Protein AF-C3YVP1-F1 (afdb_monomer_lite)

Sequence (57 aa):
AAMLRAVLAAETAYLEVILFESTPPHGDGFTTYTYDLQGHFSAAGATTSAEGDIIQV

Structure (mm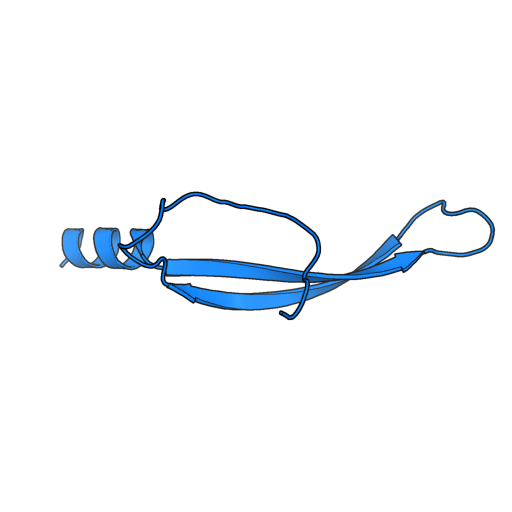CIF, N/CA/C/O backbone):
data_AF-C3YVP1-F1
#
_entry.id   AF-C3YVP1-F1
#
loop_
_atom_site.group_PDB
_atom_site.id
_atom_site.type_symbol
_atom_site.label_atom_id
_atom_site.label_alt_id
_atom_site.label_comp_id
_atom_site.label_asym_id
_atom_site.label_entity_id
_atom_site.label_seq_id
_atom_site.pdbx_PDB_ins_code
_atom_site.Cartn_x
_atom_site.Cartn_y
_atom_site.Cartn_z
_atom_site.occupancy
_atom_site.B_iso_or_equiv
_atom_site.auth_seq_id
_atom_site.auth_comp_id
_atom_site.auth_asym_id
_atom_site.auth_atom_id
_atom_site.pdbx_PDB_model_num
ATOM 1 N N . ALA A 1 1 ? -10.234 -14.717 22.453 1.00 64.69 1 ALA A N 1
ATOM 2 C CA . ALA A 1 1 ? -8.962 -14.632 21.697 1.00 64.69 1 ALA A CA 1
ATOM 3 C C . ALA A 1 1 ? -9.181 -14.447 20.190 1.00 64.69 1 ALA A C 1
ATOM 5 O O . ALA A 1 1 ? -8.651 -13.490 19.648 1.00 64.69 1 ALA A O 1
ATOM 6 N N . ALA A 1 2 ? -9.974 -15.295 19.518 1.00 74.31 2 ALA A N 1
ATOM 7 C CA . ALA A 1 2 ? -10.202 -15.198 18.068 1.00 74.31 2 ALA A CA 1
ATOM 8 C C . ALA A 1 2 ? -10.869 -13.882 17.613 1.00 74.31 2 ALA A C 1
ATOM 10 O O . ALA A 1 2 ? -10.389 -13.268 16.672 1.00 74.31 2 ALA A O 1
ATOM 11 N N . MET A 1 3 ? -11.900 -13.396 18.321 1.00 70.81 3 MET A N 1
ATOM 12 C CA . MET A 1 3 ? -12.530 -12.103 17.997 1.00 70.81 3 MET A CA 1
ATOM 13 C C . MET A 1 3 ? -11.579 -10.913 18.137 1.00 70.81 3 MET A C 1
ATOM 15 O O . MET A 1 3 ? -11.546 -10.065 17.260 1.00 70.81 3 MET A O 1
ATOM 19 N N . LEU A 1 4 ? -10.760 -10.875 19.193 1.00 68.31 4 LEU A N 1
ATOM 20 C CA . LEU A 1 4 ? -9.752 -9.823 19.357 1.00 68.31 4 LEU A CA 1
ATOM 21 C C . LEU A 1 4 ? -8.738 -9.843 18.204 1.00 68.31 4 LEU A C 1
ATOM 23 O O . LEU A 1 4 ? -8.388 -8.796 17.682 1.00 68.31 4 LEU A O 1
ATOM 27 N N . ARG A 1 5 ? -8.314 -11.032 17.757 1.00 65.12 5 ARG A N 1
ATOM 28 C CA . ARG A 1 5 ? -7.445 -11.167 16.578 1.00 65.12 5 ARG A CA 1
ATOM 29 C C . ARG A 1 5 ? -8.124 -10.713 15.287 1.00 65.12 5 ARG A C 1
ATOM 31 O O . ARG A 1 5 ? -7.453 -10.125 14.455 1.00 65.12 5 ARG A O 1
ATOM 38 N N . ALA A 1 6 ? -9.422 -10.963 15.128 1.00 64.69 6 ALA A N 1
ATOM 39 C CA . ALA A 1 6 ? -10.184 -10.499 13.97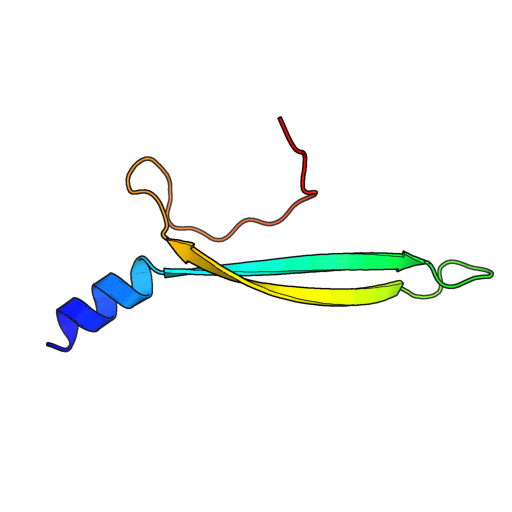1 1.00 64.69 6 ALA A CA 1
ATOM 40 C C . ALA A 1 6 ? -10.331 -8.968 13.951 1.00 64.69 6 ALA A C 1
ATOM 42 O O . ALA A 1 6 ? -10.189 -8.366 12.895 1.00 64.69 6 ALA A O 1
ATOM 43 N N . VAL A 1 7 ? -10.550 -8.341 15.112 1.00 67.38 7 VAL A N 1
ATOM 44 C CA . VAL A 1 7 ? -10.596 -6.875 15.247 1.00 67.38 7 VAL A CA 1
ATOM 45 C C . VAL A 1 7 ? -9.231 -6.258 14.943 1.00 67.38 7 VAL A C 1
ATOM 47 O O . VAL A 1 7 ? -9.141 -5.387 14.090 1.00 67.38 7 VAL A O 1
ATOM 50 N N . LEU A 1 8 ? -8.155 -6.777 15.543 1.00 63.12 8 LEU A N 1
ATOM 51 C CA . LEU A 1 8 ? -6.793 -6.300 15.271 1.00 63.12 8 LEU A CA 1
ATOM 52 C C . LEU A 1 8 ? -6.388 -6.493 13.797 1.00 63.12 8 LEU A C 1
ATOM 54 O O . LEU A 1 8 ? -5.709 -5.645 13.223 1.00 63.12 8 LEU A O 1
ATOM 58 N N . ALA A 1 9 ? -6.829 -7.584 13.160 1.00 65.56 9 ALA A N 1
ATOM 59 C CA . ALA A 1 9 ? -6.616 -7.802 11.731 1.00 65.56 9 ALA A CA 1
ATOM 60 C C . ALA A 1 9 ? -7.408 -6.810 10.863 1.00 65.56 9 ALA A C 1
ATOM 62 O O . ALA A 1 9 ? -6.906 -6.389 9.828 1.00 65.56 9 ALA A O 1
ATOM 63 N N . ALA A 1 10 ? -8.611 -6.410 11.288 1.00 71.06 10 ALA A N 1
ATOM 64 C CA . ALA A 1 10 ? -9.410 -5.397 10.599 1.00 71.06 10 ALA A CA 1
ATOM 65 C C . ALA A 1 10 ? -8.850 -3.971 10.766 1.00 71.06 10 ALA A C 1
ATOM 67 O O . ALA A 1 10 ? -9.108 -3.111 9.930 1.00 71.06 10 ALA A O 1
ATOM 68 N N . GLU A 1 11 ? -8.083 -3.717 11.828 1.00 81.44 11 GLU A N 1
ATOM 69 C CA . GLU A 1 11 ? -7.443 -2.420 12.088 1.00 81.44 11 GLU A CA 1
ATOM 70 C C . GLU A 1 11 ? -6.076 -2.275 11.411 1.00 81.44 11 GLU A C 1
ATOM 72 O O . GLU A 1 11 ? -5.594 -1.154 11.246 1.00 81.44 11 GLU A O 1
ATOM 77 N N . THR A 1 12 ? -5.452 -3.383 11.001 1.00 92.31 12 THR A N 1
ATOM 78 C CA . THR A 1 12 ? -4.151 -3.355 10.323 1.00 92.31 12 THR A CA 1
ATOM 79 C C . THR A 1 12 ? -4.318 -2.834 8.896 1.00 92.31 12 THR A C 1
ATOM 81 O O . THR A 1 12 ? -5.081 -3.388 8.106 1.00 92.31 12 THR A O 1
ATOM 84 N N . ALA A 1 13 ? -3.572 -1.786 8.550 1.00 95.31 13 ALA A N 1
ATOM 85 C CA . ALA A 1 13 ? -3.461 -1.295 7.182 1.00 95.31 13 ALA A CA 1
ATOM 86 C C . ALA A 1 13 ? -2.169 -1.831 6.562 1.00 95.31 13 ALA A C 1
ATOM 88 O O . ALA A 1 13 ? -1.085 -1.626 7.109 1.00 95.31 13 ALA A O 1
ATOM 89 N N . TYR A 1 14 ? -2.284 -2.499 5.420 1.00 95.94 14 TYR A N 1
ATOM 90 C CA . TYR A 1 14 ? -1.141 -2.883 4.596 1.00 95.94 14 TYR A CA 1
ATOM 91 C C . TYR A 1 14 ? -0.918 -1.805 3.540 1.00 95.94 14 TYR A C 1
ATOM 93 O O . TYR A 1 14 ? -1.881 -1.336 2.933 1.00 95.94 14 TYR A O 1
ATOM 101 N N . LEU A 1 15 ? 0.334 -1.391 3.359 1.00 97.56 15 LEU A N 1
ATOM 102 C CA . LEU A 1 15 ? 0.715 -0.350 2.415 1.00 97.56 15 LEU A CA 1
ATOM 103 C C . LEU A 1 15 ? 1.792 -0.894 1.482 1.00 97.56 15 LEU A C 1
ATOM 105 O O . LEU A 1 15 ? 2.799 -1.424 1.949 1.00 97.56 15 LEU A O 1
ATOM 109 N N . GLU A 1 16 ? 1.597 -0.693 0.185 1.00 98.38 16 GLU A N 1
ATOM 110 C CA . GLU A 1 16 ? 2.602 -0.929 -0.848 1.00 98.38 16 GLU A CA 1
ATOM 111 C C . GLU A 1 16 ? 2.990 0.427 -1.441 1.00 98.38 16 GLU A C 1
ATOM 113 O O . GLU A 1 16 ? 2.148 1.152 -1.973 1.00 98.38 16 GLU A O 1
ATOM 118 N N . VAL A 1 17 ? 4.263 0.803 -1.318 1.00 98.12 17 VAL A N 1
ATOM 119 C CA . VAL A 1 17 ? 4.805 2.011 -1.950 1.00 98.12 17 VAL A CA 1
ATOM 120 C C . VAL A 1 17 ? 5.527 1.598 -3.221 1.00 98.12 17 VAL A C 1
ATOM 122 O O . VAL A 1 17 ? 6.483 0.824 -3.170 1.00 98.12 17 VAL A O 1
ATOM 125 N N . ILE A 1 18 ? 5.074 2.129 -4.354 1.00 98.06 18 ILE A N 1
ATOM 126 C CA . ILE A 1 18 ? 5.586 1.769 -5.674 1.00 98.06 18 ILE A CA 1
ATOM 127 C C . ILE A 1 18 ? 6.437 2.920 -6.207 1.00 98.06 18 ILE A C 1
ATOM 129 O O . ILE A 1 18 ? 5.932 4.011 -6.472 1.00 98.06 18 ILE A O 1
ATOM 133 N N . LEU A 1 19 ? 7.730 2.663 -6.403 1.00 97.50 19 LEU A N 1
ATOM 134 C CA . LEU A 1 19 ? 8.579 3.489 -7.260 1.00 97.50 19 LEU A CA 1
ATOM 135 C C . LEU A 1 19 ? 8.569 2.883 -8.662 1.00 97.50 19 LEU A C 1
ATOM 137 O O . LEU A 1 19 ? 8.749 1.672 -8.798 1.00 97.50 19 LEU A O 1
ATOM 141 N N . PHE A 1 20 ? 8.374 3.694 -9.699 1.00 94.25 20 PHE A N 1
ATOM 142 C CA . PHE A 1 20 ? 8.347 3.210 -11.078 1.00 94.25 20 PHE A CA 1
ATOM 143 C C . PHE A 1 20 ? 9.211 4.059 -12.010 1.00 94.25 20 PHE A C 1
ATOM 145 O O . PHE A 1 20 ? 9.274 5.282 -11.897 1.00 94.25 20 PHE A O 1
ATOM 152 N N . GLU A 1 21 ? 9.851 3.391 -12.966 1.00 93.06 21 GLU A N 1
ATOM 153 C CA . GLU A 1 21 ? 10.647 3.997 -14.032 1.00 93.06 21 GLU A CA 1
ATOM 154 C C . GLU A 1 21 ? 10.127 3.508 -15.390 1.00 93.06 21 GLU A C 1
ATOM 156 O O . GLU A 1 21 ? 9.936 2.306 -15.591 1.00 93.06 21 GLU A O 1
ATOM 161 N N . SER A 1 22 ? 9.890 4.422 -16.336 1.00 89.81 22 SER A N 1
ATOM 162 C CA . SER A 1 22 ? 9.483 4.064 -17.702 1.00 89.81 22 SER A CA 1
ATOM 163 C C . SER A 1 22 ? 10.657 3.477 -18.487 1.00 89.81 22 SER A C 1
ATOM 165 O O . SER A 1 22 ? 11.720 4.105 -18.544 1.00 89.81 22 SER A O 1
ATOM 167 N N . THR A 1 23 ? 10.477 2.340 -19.161 1.00 81.06 23 THR A N 1
ATOM 168 C CA . THR A 1 23 ? 11.534 1.760 -20.005 1.00 81.06 23 THR A CA 1
ATOM 169 C C . THR A 1 23 ? 11.658 2.486 -21.361 1.00 81.06 23 THR A C 1
ATOM 171 O O . THR A 1 23 ? 10.658 2.661 -22.063 1.00 81.06 23 THR A O 1
ATOM 174 N N . PRO A 1 24 ? 12.871 2.918 -21.771 1.00 79.06 24 PRO A N 1
ATOM 175 C CA . PRO A 1 24 ? 13.124 3.430 -23.123 1.00 79.06 24 PRO A CA 1
ATOM 176 C C . PRO A 1 24 ? 13.063 2.315 -24.190 1.00 79.06 24 PRO A C 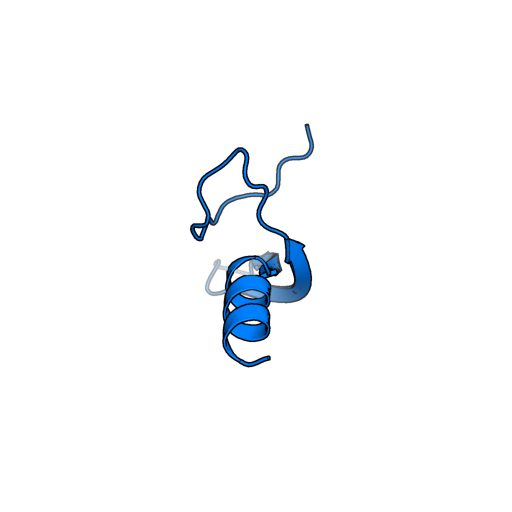1
ATOM 178 O O . PRO A 1 24 ? 13.349 1.165 -23.856 1.00 79.06 24 PRO A O 1
ATOM 181 N N . PRO A 1 25 ? 12.807 2.630 -25.481 1.00 67.19 25 PRO A N 1
ATOM 182 C CA . PRO A 1 25 ? 12.615 3.959 -26.057 1.00 67.19 25 PRO A CA 1
ATOM 183 C C . PRO A 1 25 ? 11.141 4.392 -26.170 1.00 67.19 25 PRO A C 1
ATOM 185 O O . PRO A 1 25 ? 10.900 5.529 -26.574 1.00 67.19 25 PRO A O 1
ATOM 188 N N . HIS A 1 26 ? 10.164 3.541 -25.826 1.00 59.84 26 HIS A N 1
ATOM 189 C CA . HIS A 1 26 ? 8.757 3.769 -26.175 1.00 59.84 26 HIS A CA 1
ATOM 190 C C . HIS A 1 26 ? 7.724 3.413 -25.093 1.00 59.84 26 HIS A C 1
ATOM 192 O O . HIS A 1 26 ? 6.582 3.119 -25.438 1.00 59.84 26 HIS A O 1
ATOM 198 N N . GLY A 1 27 ? 8.048 3.518 -23.798 1.00 59.06 27 GLY A N 1
ATOM 199 C CA . GLY A 1 27 ? 7.026 3.398 -22.742 1.00 59.06 27 GLY A CA 1
ATOM 200 C C . GLY A 1 27 ? 6.290 2.052 -22.758 1.00 59.06 27 GLY A C 1
ATOM 201 O O . GLY A 1 27 ? 5.147 1.946 -22.322 1.00 59.06 27 GLY A O 1
ATOM 202 N N . ASP A 1 28 ? 6.950 1.033 -23.295 1.00 72.06 28 ASP A N 1
ATOM 203 C CA . ASP A 1 28 ? 6.465 -0.321 -23.525 1.00 72.06 28 ASP A CA 1
ATOM 204 C C . ASP A 1 28 ? 6.365 -1.128 -22.215 1.00 72.06 28 ASP A C 1
ATOM 206 O O . ASP A 1 28 ? 5.857 -2.250 -22.199 1.00 72.06 28 ASP A O 1
ATOM 210 N N . GLY A 1 29 ? 6.802 -0.537 -21.100 1.00 83.88 29 GLY A N 1
ATOM 211 C CA . GLY A 1 29 ? 6.613 -1.062 -19.762 1.00 83.88 29 GLY A CA 1
ATOM 212 C C . GLY A 1 29 ? 7.112 -0.116 -18.673 1.00 83.88 29 GLY A C 1
ATOM 213 O O . GLY A 1 29 ? 7.605 0.987 -18.927 1.00 83.88 29 GLY A O 1
ATOM 214 N N . PHE A 1 30 ? 6.979 -0.592 -17.442 1.00 91.81 30 PHE A N 1
ATOM 215 C CA . PHE A 1 30 ? 7.538 0.036 -16.256 1.00 91.81 30 PHE A CA 1
ATOM 216 C C . PHE A 1 30 ? 8.385 -0.986 -15.511 1.00 91.81 30 PHE A C 1
ATOM 218 O O . PHE A 1 30 ? 7.972 -2.135 -15.338 1.00 91.81 30 PHE A O 1
ATOM 225 N N . THR A 1 31 ? 9.547 -0.553 -15.034 1.00 92.50 31 THR A N 1
ATOM 226 C CA . THR A 1 31 ? 10.244 -1.255 -13.958 1.00 92.50 31 THR A CA 1
ATOM 227 C C . THR A 1 31 ? 9.708 -0.711 -12.644 1.00 92.50 31 THR A C 1
ATOM 229 O O . THR A 1 31 ? 9.756 0.499 -12.426 1.00 92.50 31 THR A O 1
ATOM 232 N N . THR A 1 32 ? 9.190 -1.584 -11.782 1.00 95.69 32 THR A N 1
ATOM 233 C CA . THR A 1 32 ? 8.619 -1.202 -10.485 1.00 95.69 32 THR A CA 1
ATOM 234 C C . THR A 1 32 ? 9.433 -1.771 -9.333 1.00 95.69 32 THR A C 1
ATOM 236 O O . THR A 1 32 ? 9.839 -2.934 -9.363 1.00 95.69 32 THR A O 1
ATOM 239 N N . TYR A 1 33 ? 9.596 -0.975 -8.284 1.00 96.69 33 TYR A N 1
ATOM 240 C CA . TYR A 1 33 ? 10.182 -1.380 -7.014 1.00 96.69 33 TYR A CA 1
ATOM 241 C C . TYR A 1 33 ? 9.137 -1.164 -5.921 1.00 96.69 33 TYR A C 1
ATOM 243 O O . TYR A 1 33 ? 8.744 -0.026 -5.656 1.00 96.69 33 TYR A O 1
ATOM 251 N N . THR A 1 34 ? 8.676 -2.260 -5.318 1.00 97.88 34 THR 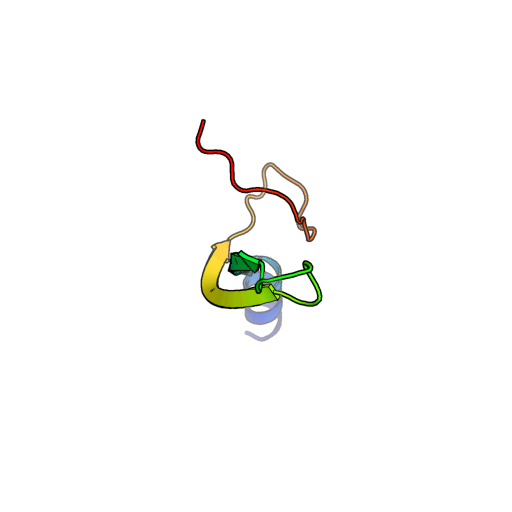A N 1
ATOM 252 C CA . THR A 1 34 ? 7.650 -2.239 -4.270 1.00 97.88 34 THR A CA 1
ATOM 253 C C . THR A 1 34 ? 8.298 -2.299 -2.895 1.00 97.88 34 THR A C 1
ATOM 255 O O . THR A 1 34 ? 9.172 -3.131 -2.644 1.00 97.88 34 THR A O 1
ATOM 258 N N . TYR A 1 35 ? 7.854 -1.419 -2.004 1.00 98.25 35 TYR A N 1
ATOM 259 C CA . TYR A 1 35 ? 8.228 -1.408 -0.597 1.00 98.25 35 TYR A CA 1
ATOM 260 C C . TYR A 1 35 ? 6.990 -1.685 0.249 1.00 98.25 35 TYR A C 1
ATOM 262 O O . TYR A 1 35 ? 6.019 -0.930 0.184 1.00 98.25 35 TYR A O 1
ATOM 270 N N . ASP A 1 36 ? 7.060 -2.727 1.070 1.00 98.06 36 ASP A N 1
ATOM 271 C CA . ASP A 1 36 ? 5.951 -3.139 1.927 1.00 98.06 36 ASP A CA 1
ATOM 272 C C . ASP A 1 36 ? 6.062 -2.490 3.308 1.00 98.06 36 ASP A C 1
ATOM 274 O O . ASP A 1 36 ? 7.106 -2.548 3.968 1.00 98.06 36 ASP A O 1
ATOM 278 N N . LEU A 1 37 ? 4.963 -1.897 3.772 1.00 97.56 37 LEU A N 1
ATOM 279 C CA . LEU A 1 37 ? 4.836 -1.314 5.103 1.00 97.56 37 LEU A CA 1
ATOM 280 C C . LEU A 1 37 ? 3.521 -1.742 5.762 1.00 97.56 37 LEU A C 1
ATOM 282 O O . LEU A 1 37 ? 2.573 -2.196 5.119 1.00 97.56 37 LEU A O 1
ATOM 286 N N . GLN A 1 38 ? 3.460 -1.567 7.080 1.00 96.12 38 GLN A N 1
ATOM 287 C CA . GLN A 1 38 ? 2.250 -1.779 7.865 1.00 96.12 38 GLN A CA 1
ATOM 288 C C . GLN A 1 38 ? 1.970 -0.564 8.740 1.00 96.12 38 GLN A C 1
ATOM 290 O O . GLN A 1 38 ? 2.875 0.033 9.326 1.00 96.12 38 GLN A O 1
ATOM 295 N N . GLY A 1 39 ? 0.693 -0.226 8.841 1.00 94.75 39 GLY A N 1
ATOM 296 C CA . GLY A 1 39 ? 0.163 0.812 9.707 1.00 94.75 39 GLY A CA 1
ATOM 297 C C . GLY A 1 39 ? -1.161 0.374 10.321 1.00 94.75 39 GLY A C 1
ATOM 298 O O . GLY A 1 39 ? -1.498 -0.809 10.340 1.00 94.75 39 GLY A O 1
ATOM 299 N N . HIS A 1 40 ? -1.924 1.344 10.814 1.00 94.81 40 HIS A N 1
ATOM 300 C CA . HIS A 1 40 ? -3.251 1.104 11.370 1.00 94.81 40 HIS A CA 1
ATOM 301 C C . HIS A 1 40 ? -4.241 2.101 10.780 1.00 94.81 40 HIS A C 1
ATOM 303 O O . HIS A 1 40 ? -3.918 3.282 10.624 1.00 94.81 40 HIS A O 1
ATOM 309 N N . PHE A 1 41 ? -5.453 1.640 10.486 1.00 94.19 41 PHE A N 1
ATOM 310 C CA . PHE A 1 41 ? -6.549 2.540 10.160 1.00 94.19 41 PHE A CA 1
ATOM 311 C C . PHE A 1 41 ? -6.917 3.372 11.391 1.00 94.19 41 PHE A C 1
ATOM 313 O O . PHE A 1 41 ? -7.090 2.850 12.492 1.00 94.19 41 PHE A O 1
ATOM 320 N N . SER A 1 42 ? -7.057 4.683 11.205 1.00 92.31 42 SER A N 1
ATOM 321 C CA . SER A 1 42 ? -7.605 5.554 12.242 1.00 92.31 42 SER A CA 1
ATOM 322 C C . SER A 1 42 ? -9.120 5.393 12.318 1.00 92.31 42 SER A C 1
ATOM 324 O O . SER A 1 42 ? -9.797 5.413 11.293 1.00 92.31 42 SER A O 1
ATOM 326 N N . ALA A 1 43 ? -9.669 5.358 13.533 1.00 90.31 43 ALA A N 1
ATOM 327 C CA . ALA A 1 43 ? -11.117 5.358 13.757 1.00 90.31 43 ALA A CA 1
ATOM 328 C C . ALA A 1 43 ? -11.812 6.676 13.346 1.00 90.31 43 ALA A C 1
ATOM 330 O O . ALA A 1 43 ? -13.038 6.755 13.365 1.00 90.31 43 ALA A O 1
ATOM 331 N N . ALA A 1 44 ? -11.051 7.721 12.994 1.00 94.44 44 ALA A N 1
ATOM 332 C CA . ALA A 1 44 ? -11.594 8.994 12.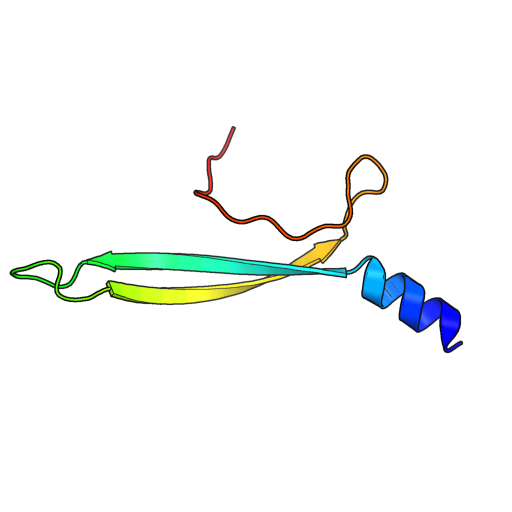516 1.00 94.44 44 ALA A CA 1
ATOM 333 C C . ALA A 1 44 ? -12.012 8.969 11.031 1.00 94.44 44 ALA A C 1
ATOM 335 O O . ALA A 1 44 ? -12.672 9.901 10.574 1.00 94.44 44 ALA A O 1
ATOM 336 N N . GLY A 1 45 ? -11.615 7.937 10.277 1.00 91.12 45 GLY A N 1
ATOM 337 C CA . GLY A 1 45 ? -11.900 7.783 8.849 1.00 91.12 45 GLY A CA 1
ATOM 338 C C . GLY A 1 45 ? -12.524 6.428 8.514 1.00 91.12 45 GLY A C 1
ATOM 339 O O . GLY A 1 45 ? -12.774 5.604 9.391 1.00 91.12 45 GLY A O 1
ATOM 340 N N . ALA A 1 46 ? -12.791 6.194 7.228 1.00 91.56 46 ALA A N 1
ATOM 341 C CA . ALA A 1 46 ? -13.300 4.910 6.758 1.00 91.56 46 ALA A CA 1
ATOM 342 C C . ALA A 1 46 ? -12.179 3.858 6.683 1.00 91.56 46 ALA A C 1
ATOM 344 O O . ALA A 1 46 ? -11.113 4.121 6.127 1.00 91.56 46 ALA A O 1
ATOM 345 N N . THR A 1 47 ? -12.450 2.646 7.169 1.00 93.25 47 THR A N 1
ATOM 346 C CA . THR A 1 47 ? -11.564 1.477 7.032 1.00 93.25 47 THR A CA 1
ATOM 347 C C . THR A 1 47 ? -11.762 0.823 5.664 1.00 93.25 47 THR A C 1
ATOM 349 O O . THR A 1 47 ? -12.409 -0.215 5.535 1.00 93.25 47 THR A O 1
ATOM 352 N N . THR A 1 48 ? -11.267 1.482 4.618 1.00 92.00 48 THR A N 1
ATOM 353 C CA . THR A 1 48 ? -11.350 1.017 3.226 1.00 92.00 48 THR A CA 1
ATOM 354 C C . THR A 1 48 ? -10.016 1.219 2.517 1.00 92.00 48 THR A C 1
ATOM 356 O O . THR A 1 48 ? -9.238 2.093 2.891 1.00 92.00 48 THR A O 1
ATOM 359 N N . SER A 1 49 ? -9.751 0.423 1.483 1.00 95.44 49 SER A N 1
ATOM 360 C CA . SER A 1 49 ? -8.579 0.601 0.624 1.00 95.44 49 SER A CA 1
ATOM 361 C C . SER A 1 49 ? -8.621 1.936 -0.126 1.00 95.44 49 SER A C 1
ATOM 363 O O . SER A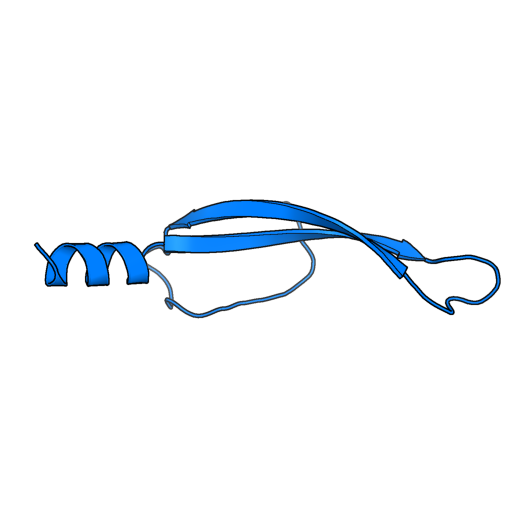 1 49 ? -9.702 2.433 -0.457 1.00 95.44 49 SER A O 1
ATOM 365 N N . ALA A 1 50 ? -7.443 2.467 -0.446 1.00 96.25 50 ALA A N 1
ATOM 366 C CA . ALA A 1 50 ? -7.252 3.635 -1.298 1.00 96.25 50 ALA A CA 1
ATOM 367 C C . ALA A 1 50 ? -5.926 3.512 -2.069 1.00 96.25 50 ALA A C 1
ATOM 369 O O . ALA A 1 50 ? -5.005 2.847 -1.600 1.00 96.25 50 ALA A O 1
ATOM 370 N N . GLU A 1 51 ? -5.844 4.167 -3.226 1.00 98.06 51 GLU A N 1
ATOM 371 C CA . GLU A 1 51 ? -4.675 4.203 -4.113 1.00 98.06 51 GLU A CA 1
ATOM 372 C C . GLU A 1 51 ? -4.513 5.622 -4.683 1.00 98.06 51 GLU A C 1
ATOM 374 O O . GLU A 1 51 ? -5.509 6.328 -4.875 1.00 98.06 51 GLU A O 1
ATOM 379 N N . GLY A 1 52 ? -3.273 6.046 -4.941 1.00 98.00 52 GLY A N 1
ATOM 380 C CA . GLY A 1 52 ? -2.960 7.315 -5.599 1.00 98.00 52 GLY A CA 1
ATOM 381 C C . GLY A 1 52 ? -1.497 7.731 -5.441 1.00 98.00 52 GLY A C 1
ATOM 382 O O . GLY A 1 52 ? -0.727 7.080 -4.733 1.00 98.00 52 GLY A O 1
ATOM 383 N N . ASP A 1 53 ? -1.131 8.841 -6.083 1.00 98.06 53 ASP A N 1
ATOM 384 C CA . ASP A 1 53 ? 0.208 9.425 -5.965 1.00 98.06 53 ASP A CA 1
ATOM 385 C C . ASP A 1 53 ? 0.481 9.914 -4.535 1.00 98.06 53 ASP A C 1
ATOM 387 O O . ASP A 1 53 ? -0.353 10.570 -3.901 1.00 98.06 53 ASP A O 1
ATOM 391 N N . ILE A 1 54 ? 1.686 9.638 -4.031 1.00 96.94 54 ILE A N 1
ATOM 392 C CA . ILE A 1 54 ? 2.124 10.119 -2.719 1.00 96.94 54 ILE A CA 1
ATOM 393 C C . ILE A 1 54 ? 2.555 11.584 -2.843 1.00 96.94 54 ILE A C 1
ATOM 395 O O . ILE A 1 54 ? 3.560 11.898 -3.478 1.00 96.94 54 ILE A O 1
ATOM 399 N N . ILE A 1 55 ? 1.816 12.479 -2.182 1.00 98.00 55 ILE A N 1
ATOM 400 C CA . ILE A 1 55 ? 2.126 13.910 -2.086 1.00 98.00 55 ILE A CA 1
ATOM 401 C C . ILE A 1 55 ? 2.419 14.239 -0.621 1.00 98.00 55 ILE A C 1
ATOM 403 O O . ILE A 1 55 ? 1.549 14.100 0.237 1.00 98.00 55 ILE A O 1
ATOM 407 N N . GLN A 1 56 ? 3.640 14.685 -0.324 1.00 96.75 56 GLN A N 1
ATOM 408 C CA . GLN A 1 56 ? 3.980 15.203 1.001 1.00 96.75 56 GLN A CA 1
ATOM 409 C C . GLN A 1 56 ? 3.432 16.630 1.148 1.00 96.75 56 GLN A C 1
ATOM 411 O O . GLN A 1 56 ? 3.726 17.485 0.311 1.00 96.75 56 GLN A O 1
ATOM 416 N N . VAL A 1 57 ? 2.646 16.871 2.202 1.00 95.31 57 VAL A N 1
ATOM 417 C CA . VAL A 1 57 ? 1.973 18.152 2.500 1.00 95.31 57 VAL A CA 1
ATOM 418 C C . VAL A 1 57 ? 2.483 18.806 3.776 1.00 95.31 57 VAL A C 1
ATOM 420 O O . VAL A 1 57 ? 2.986 18.072 4.658 1.00 95.31 57 VAL A O 1
#

Secondary structure (DSSP, 8-state):
-HHHHHHHHHHEEEEEEEEEEEPTTTT--EEEEEEEEEEE--TTS------------

pLDDT: mean 87.28, std 12.65, range [59.06, 98.38]

Organism: Branchiostoma floridae (NCBI:txid7739)

Radius of gyration: 16.52 Å; chains: 1; bounding box: 26×33×48 Å

Foldseek 3Di:
DVVVVVVVVLFKDKDWDWDWDQDPDPSPDIDIDIDIDIDTDDPVDDSDDDDDDDDDD

=== Feature glossary ===
The record interleaves many kinds of information about one protein. Here is each kind framed as the question it answers.

Q: What are the backbone torsion angles?
A: φ (phi) and ψ (psi) are the two rotatable backbone dihedrals per residue: φ is the C(i-1)–N–Cα–C torsion, ψ is the N–Cα–C–N(i+1) torsion, both in degrees on (−180°, 180°]. α-helical residues cluster near (−60°, −45°); β-strand residues near (−120°, +130°). A Ramachandran plot is simply a scatter of (φ, ψ) for every residue.

Q: What is the amino-acid chain?
A: This is the polypeptide sequence — one letter per residue, N-terminus first. Length ranges from a few dozen residues for small domains to over a thousand for large multi-domain proteins.

Q: How mobile is each atom in the crystal?
A: For experimental (PDB) structures, the B-factor (temperature factor) quantifies the positional spread of each atom in the crystal — a combination of thermal vibration and static disorder — in units of Å². High B-factors mark flexible loops or poorly resolved regions; low B-factors mark the rigid, well-ordered core.

Q: Are the domains correctly placed relative to each other?
A: Predicted Aligned Error (PAE) is an AlphaFold confidence matrix: entry (i, j) is the expected error in the position of residue j, in ångströms, when the prediction is superimposed on the true structure at residue i. Low PAE within a block of residues means that block is internally rigid and well-predicted; high PAE between two blocks means their relative placement is uncertain even if each block individually is confident.

Q: How confident is the AlphaFold model at each residue?
A: pLDDT is the predicted lDDT-Cα score: AlphaFold's confidence that the local environment of each residue (all inter-atomic distances within 15 Å) is correctly placed. It is a per-residue number between 0 and 100, with higher meaning more reliable.

Q: What family and function is it annotated with?
A: Functional annotations link the protein to curated databases. InterPro entries identify conserved domains and families by matching the sequence against member-database signatures (Pfam, PROSITE, CDD, …). Gene Ontology (GO) terms describe molecular function, biological process, and cellular component in a controlled vocabulary. CATH places the structure in a hierarchical fold classification (Class/Architecture/Topology/Homologous-superfamily). The organism is the source species.

Q: How big and how compact is the whole molecule?
A: Three whole-structure scalars: the radius of gyration (RMS distance of Cα from centroid, in Å), the count of Cα–Cα contacts (pairs closer than 8 Å and separated by more than four residues in sequence — i.e. tertiary, not local, contacts), and the bounding-box dimensions. Together they distinguish compact globular folds from extended fibres or disordered chains.

Q: What known structures does this most resemble?
A: The Foldseek neighbor list gives the closest experimentally determined structures in the PDB, ranked by structural alignment. TM-score near 1 means near-identical fold; near 0.3 means only rough topology match. This is how one finds what a novel AlphaFold prediction most resembles in the solved-structure universe.

Q: Which residues are buried vs exposed?
A: SASA measures how much of the protein is reachable by solvent. It is computed by rolling a water-sized probe over the atomic surface and summing the exposed area (Å²). Per-residue SASA distinguishes core (buried, low SASA) from surface (exposed, high SASA) residues; total SASA is a whole-molecule size measure.

Q: Which residues are in helices, strands, or loops?
A: Eight-state secondary structure (DSSP): H is the canonical α-helix, G the tighter 3₁₀-helix, I the wider π-helix; E/B are β-structure, T and S are turns and bends, and '-' is everything else. DSSP derives these from the pattern of main-chain N–H···O=C hydrogen bonds, not from the sequence.

Q: Where is each backbone atom in 3D?
A: Structure coordinates are given as an mmCIF _atom_site loop: one row per atom with element, residue name, chain id, sequence number, and x/y/z position in Å. Only the four main-chain atoms per residue are included here; side chains are omitted to keep the record compact.

Q: What if only a Cα trace is available?
A: Three-state secondary structure (P-SEA) collapses the eight DSSP classes into helix (a), strand (b), and coil (c). P-SEA assigns these from Cα geometry alone — distances and angles — without requiring backbone oxygens, so it works on any Cα trace.

Q: What do the rendered images show?
A: The six renders are orthographic views along the three Cartesian axes in both directions. Representation (cartoon, sticks, or surface) and color scheme (sequence-rainbow or by-chain) vary across proteins so the training set covers all the common visualization conventions.

Q: What does the local fold look like, residue by residue?
A: Foldseek's 3Di representation compresses backbone geometry into a per-residue letter drawn from a learned twenty-state alphabet. It captures the tertiary interaction pattern around each residue — which residues are packed against it in space, regardless of where they are in sequence.

Q: What do the diagnostic plots show?
A: The contact map is a binary N×N matrix image: pixel (i, j) is dark where Cα_i and Cα_j are within 8 Å and |i−j|>4. Because the |i−j|>4 filter removes local helical contacts, off-diagonal stripes parallel to the main diagonal indicate parallel β-sheets; stripes perpendicular to it indicate antiparallel β-sheets. The Ramachandran plot scatters every residue's (φ, ψ) pair against the sterically allowed regions. The PAE heatmap renders the predicted-aligned-error matrix.